Protein AF-A0A6V7HS33-F1 (afdb_monomer_lite)

Sequence (179 aa):
TLNKIRPVDECCKGYGETQDGDKCVPICSQDCKHGLCVAPDECKCETGYGGPACDVKCPFGKWGRDCTEECSCKNGAACDPDDGKCRCTKGWTGRNCDEMCTPDRYGQDCGEECRCRNGGSCHHISGECHCAPGYTGPLCDDLCPEGKHGDECKTECRCQNGGYCSPTTGECFCTPGWM

Radius of gyration: 34.04 Å; chains: 1; bounding box: 74×42×99 Å

Organism: NCBI:txid1563983

pLDDT: mean 92.84, std 8.91, range [56.12, 98.44]

Foldseek 3Di:
DDDDQDQPPDDDPQWDADPVNRDTDGHAPEAQPQFDRHHRQQTWHAKQAADSSRPHGADWQFITTNRPHGAQADDPWTADRRPNFTQEAWQFDDRRRPHGQDQQFTTGNSPHGQQAPPPWTADRHPSATFEAWQFADRRRPHGQDWQFTDTNSPHGADDPPPWTARRHPSHTDDDPPDD

Structure (mmCIF, N/CA/C/O backbone):
data_AF-A0A6V7HS33-F1
#
_entry.id   AF-A0A6V7HS33-F1
#
loop_
_atom_site.group_PDB
_atom_site.id
_atom_site.type_symbol
_atom_site.label_atom_id
_atom_site.label_alt_id
_atom_site.label_comp_id
_atom_site.label_asym_id
_atom_site.label_entity_id
_atom_site.label_seq_id
_atom_site.pdbx_PDB_ins_code
_atom_site.Cartn_x
_atom_site.Cartn_y
_atom_site.Cartn_z
_atom_site.occupancy
_atom_site.B_iso_or_equiv
_atom_site.auth_seq_id
_atom_site.auth_comp_id
_atom_site.auth_asym_id
_atom_site.auth_atom_id
_atom_site.pdbx_PDB_model_num
ATOM 1 N N . THR A 1 1 ? -31.219 -33.248 50.174 1.00 57.28 1 THR A N 1
ATOM 2 C CA . THR A 1 1 ? -30.069 -32.330 50.039 1.00 57.28 1 THR A CA 1
ATOM 3 C C . THR A 1 1 ? -30.592 -30.916 50.164 1.00 57.28 1 THR A C 1
ATOM 5 O O . THR A 1 1 ? -31.506 -30.578 49.427 1.00 57.28 1 THR A O 1
ATOM 8 N N . LEU A 1 2 ? -30.135 -30.133 51.145 1.00 56.12 2 LEU A N 1
ATOM 9 C CA . LEU A 1 2 ? -30.577 -28.742 51.306 1.00 56.12 2 LEU A CA 1
ATOM 10 C C . LEU A 1 2 ? -29.885 -27.879 50.244 1.00 56.12 2 LEU A C 1
ATOM 12 O O . LEU A 1 2 ? -28.669 -27.702 50.303 1.00 56.12 2 LEU A O 1
ATOM 16 N N . ASN A 1 3 ? -30.648 -27.365 49.277 1.00 58.81 3 ASN A N 1
ATOM 17 C CA . ASN A 1 3 ? -30.164 -26.331 48.365 1.00 58.81 3 ASN A CA 1
ATOM 18 C C . ASN A 1 3 ? -30.004 -25.032 49.159 1.00 58.81 3 ASN A C 1
ATOM 20 O O . ASN A 1 3 ? -30.987 -24.429 49.585 1.00 58.81 3 ASN A O 1
ATOM 24 N N . LYS A 1 4 ? -28.756 -24.629 49.400 1.00 57.62 4 LYS A N 1
ATOM 25 C CA . LYS A 1 4 ? -28.422 -23.386 50.095 1.00 57.62 4 LYS A CA 1
ATOM 26 C C . LYS A 1 4 ? -28.358 -22.270 49.055 1.00 57.62 4 LYS A C 1
ATOM 28 O O . LYS A 1 4 ? -27.318 -22.038 48.450 1.00 57.62 4 LYS A O 1
ATOM 33 N N . ILE A 1 5 ? -29.495 -21.635 48.804 1.00 61.22 5 ILE A N 1
ATOM 34 C CA . ILE A 1 5 ? -29.570 -20.445 47.955 1.00 61.22 5 ILE A CA 1
ATOM 35 C C . ILE A 1 5 ? -29.143 -19.269 48.837 1.00 61.22 5 ILE A C 1
ATOM 37 O O . ILE A 1 5 ? -29.601 -19.177 49.976 1.00 61.22 5 ILE A O 1
ATOM 41 N N . ARG A 1 6 ? -28.220 -18.426 48.365 1.00 63.69 6 ARG A N 1
ATOM 42 C CA . ARG A 1 6 ? -27.873 -17.163 49.027 1.00 63.69 6 ARG A CA 1
ATOM 43 C C . ARG A 1 6 ? -28.672 -16.072 48.310 1.00 63.69 6 ARG A C 1
ATOM 45 O O . ARG A 1 6 ? -2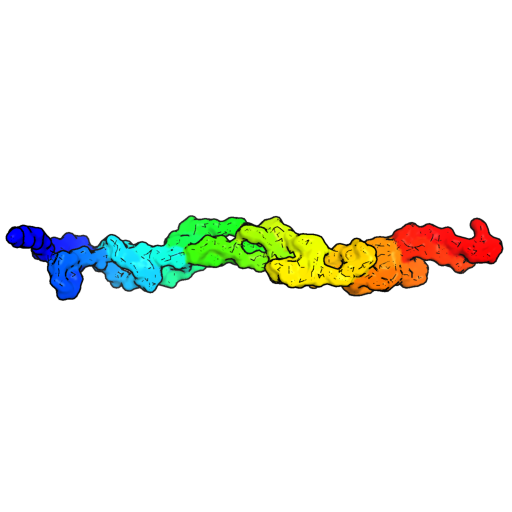8.265 -15.721 47.205 1.00 63.69 6 ARG A O 1
ATOM 52 N N . PRO A 1 7 ? -29.814 -15.622 48.857 1.00 63.12 7 PRO A N 1
ATOM 53 C CA . PRO A 1 7 ? -30.607 -14.579 48.227 1.00 63.12 7 PRO A CA 1
ATOM 54 C C . PRO A 1 7 ? -29.754 -13.318 48.092 1.00 63.12 7 PRO A C 1
ATOM 56 O O . PRO A 1 7 ? -28.935 -13.016 48.966 1.00 63.12 7 PRO A O 1
ATOM 59 N N . VAL A 1 8 ? -29.887 -12.627 46.967 1.00 65.81 8 VAL A N 1
ATOM 60 C CA . VAL A 1 8 ? -29.411 -11.253 46.846 1.00 65.81 8 VAL A CA 1
ATOM 61 C C . VAL A 1 8 ? -30.448 -10.410 47.581 1.00 65.81 8 VAL A C 1
ATOM 63 O O . VAL A 1 8 ? -31.558 -10.264 47.091 1.00 65.81 8 VAL A O 1
ATOM 66 N N . ASP A 1 9 ? -30.128 -9.954 48.793 1.00 71.12 9 ASP A N 1
ATOM 67 C CA . ASP A 1 9 ? -31.072 -9.164 49.599 1.00 71.12 9 ASP A CA 1
ATOM 68 C C . ASP A 1 9 ? -31.083 -7.680 49.181 1.00 71.12 9 ASP A C 1
ATOM 70 O O . ASP A 1 9 ? -32.102 -7.010 49.316 1.00 71.12 9 ASP A O 1
ATOM 74 N N . GLU A 1 10 ? -29.948 -7.165 48.686 1.00 82.19 10 GLU A N 1
ATOM 75 C CA . GLU A 1 10 ? -29.799 -5.795 48.180 1.00 82.19 10 GLU A CA 1
ATOM 76 C C . GLU A 1 10 ? -28.550 -5.681 47.285 1.00 82.19 10 GLU A C 1
ATOM 78 O O . GLU A 1 10 ? -27.471 -6.186 47.624 1.00 82.19 10 GLU A O 1
ATOM 83 N N . CYS A 1 11 ? -28.669 -4.995 46.145 1.00 87.38 11 CYS A N 1
ATOM 84 C CA . CYS A 1 11 ? -27.526 -4.679 45.290 1.00 87.38 11 CYS A CA 1
ATOM 85 C C . CYS A 1 11 ? -26.738 -3.467 45.798 1.00 87.38 11 CYS A C 1
ATOM 87 O O . CYS A 1 11 ? -27.291 -2.486 46.288 1.00 87.38 11 CYS A O 1
ATOM 89 N N . CYS A 1 12 ? -25.413 -3.503 45.636 1.00 90.56 12 CYS A N 1
ATOM 90 C CA . CYS A 1 12 ? -24.562 -2.359 45.954 1.00 90.56 12 CYS A CA 1
ATOM 91 C C . CYS A 1 12 ? -24.887 -1.147 45.064 1.00 90.56 12 CYS A C 1
ATOM 93 O O . CYS A 1 12 ? -25.377 -1.287 43.943 1.00 90.56 12 CYS A O 1
ATOM 95 N N . LYS A 1 13 ? -24.537 0.061 45.528 1.00 91.69 13 LYS A N 1
ATOM 96 C CA . LYS A 1 13 ? -24.718 1.301 44.757 1.00 91.69 13 LYS A CA 1
ATOM 97 C C . LYS A 1 13 ? -24.121 1.173 43.347 1.00 91.69 13 LYS A C 1
ATOM 99 O O . LYS A 1 13 ? -22.947 0.840 43.205 1.00 91.69 13 LYS A O 1
ATOM 104 N N . GLY A 1 14 ? -24.924 1.497 42.332 1.00 92.06 14 GLY A N 1
ATOM 105 C CA . GLY A 1 14 ? -24.535 1.409 40.920 1.00 92.06 14 GLY A CA 1
ATOM 106 C C . GLY A 1 14 ? -24.794 0.044 40.275 1.00 92.06 14 GLY A C 1
ATOM 107 O O . GLY A 1 14 ? -24.486 -0.129 39.102 1.00 92.06 14 GLY A O 1
ATOM 108 N N . TYR A 1 15 ? -25.375 -0.906 41.010 1.00 93.00 15 TYR A N 1
ATOM 109 C CA . TYR A 1 15 ? -25.809 -2.200 40.494 1.00 93.00 15 TYR A CA 1
ATOM 110 C C . TYR A 1 15 ? -27.324 -2.348 40.662 1.00 93.00 15 TYR A C 1
ATOM 112 O O . TYR A 1 15 ? -27.883 -1.932 41.675 1.00 93.00 15 TYR A O 1
ATOM 120 N N . GLY A 1 16 ? -27.981 -2.935 39.666 1.00 90.25 16 GLY A N 1
ATOM 121 C CA . GLY A 1 16 ? -29.415 -3.218 39.652 1.00 90.25 16 GLY A CA 1
ATOM 122 C C . GLY A 1 16 ? -29.679 -4.714 39.564 1.00 90.25 16 GLY A C 1
ATOM 123 O O . GLY A 1 16 ? -28.835 -5.474 39.091 1.00 90.25 16 GLY A O 1
ATOM 124 N N . GLU A 1 17 ? -30.845 -5.149 40.026 1.00 88.94 17 GLU A N 1
ATOM 125 C CA . GLU A 1 17 ? -31.253 -6.548 39.912 1.00 88.94 17 GLU A CA 1
ATOM 126 C C . GLU A 1 17 ? -31.618 -6.905 38.465 1.00 88.94 17 GLU A C 1
ATOM 128 O O . GLU A 1 17 ? -32.191 -6.108 37.719 1.00 88.94 17 GLU A O 1
ATOM 133 N N . THR A 1 18 ? -31.276 -8.126 38.061 1.00 85.00 18 THR A N 1
ATOM 134 C CA . THR A 1 18 ? -31.762 -8.727 36.811 1.00 85.00 18 THR A CA 1
ATOM 135 C C . THR A 1 18 ? -33.263 -9.018 36.887 1.00 85.00 18 THR A C 1
ATOM 137 O O . THR A 1 18 ? -33.840 -9.065 37.969 1.00 85.00 18 THR A O 1
ATOM 140 N N . GLN A 1 19 ? -33.914 -9.249 35.740 1.00 79.31 19 GLN A N 1
ATOM 141 C CA . GLN A 1 19 ? -35.357 -9.547 35.692 1.00 79.31 19 GLN A CA 1
ATOM 142 C C . GLN A 1 19 ? -35.747 -10.794 36.505 1.00 79.31 19 GLN A C 1
ATOM 144 O O . GLN A 1 19 ? -36.869 -10.871 36.998 1.00 79.31 19 GLN A O 1
ATOM 149 N N . ASP A 1 20 ? -34.812 -11.731 36.675 1.00 80.50 20 ASP A N 1
ATOM 150 C CA . ASP A 1 20 ? -34.994 -12.955 37.458 1.00 80.50 20 ASP A CA 1
ATOM 151 C C . ASP A 1 20 ? -34.737 -12.751 38.968 1.00 80.50 20 ASP A C 1
ATOM 153 O O . ASP A 1 20 ? -34.973 -13.662 39.762 1.00 80.50 20 ASP A O 1
ATOM 157 N N . GLY A 1 21 ? -34.258 -11.567 39.381 1.00 74.50 21 GLY A N 1
ATOM 158 C CA . GLY A 1 21 ? -34.013 -11.195 40.781 1.00 74.50 21 GLY A CA 1
ATOM 159 C C . GLY A 1 21 ? -32.875 -11.964 41.465 1.00 74.50 21 GLY A C 1
ATOM 160 O O . GLY A 1 21 ? -32.707 -11.875 42.678 1.00 74.50 21 GLY A O 1
ATOM 161 N N . ASP A 1 22 ? -32.091 -12.749 40.721 1.00 81.25 22 ASP A N 1
ATOM 162 C CA . ASP A 1 22 ? -31.071 -13.647 41.278 1.00 81.25 22 ASP A CA 1
ATOM 163 C C . ASP A 1 22 ? -29.651 -13.051 41.258 1.00 81.25 22 ASP A C 1
ATOM 165 O O . ASP A 1 22 ? -28.735 -13.580 41.898 1.00 81.25 22 ASP A O 1
ATOM 169 N N . LYS A 1 23 ? -29.453 -11.952 40.519 1.00 86.81 23 LYS A N 1
ATOM 170 C CA . LYS A 1 23 ? -28.144 -11.332 40.266 1.00 86.81 23 LYS A CA 1
ATOM 171 C C . LYS A 1 23 ? -28.208 -9.812 40.236 1.00 86.81 23 LYS A C 1
ATOM 173 O O . LYS A 1 23 ? -29.114 -9.244 39.631 1.00 86.81 23 LYS A O 1
ATOM 178 N N . CYS A 1 24 ? -27.161 -9.190 40.774 1.00 89.75 24 CYS A N 1
ATOM 179 C CA . CYS A 1 24 ? -26.852 -7.775 40.588 1.00 89.75 24 CYS A CA 1
ATOM 180 C C . CYS A 1 24 ? -25.972 -7.575 39.351 1.00 89.75 24 CYS A C 1
ATOM 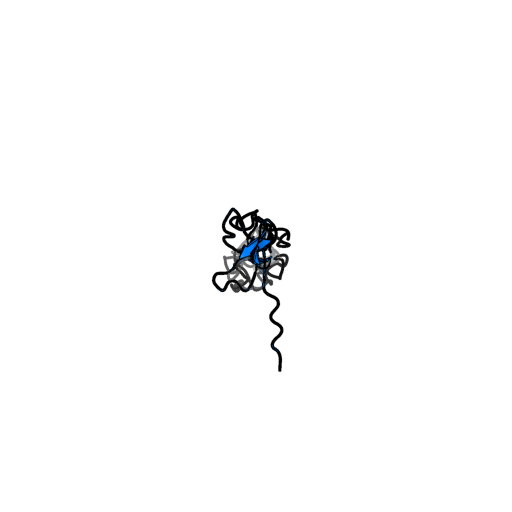182 O O . CYS A 1 24 ? -24.890 -8.160 39.264 1.00 89.75 24 CYS A O 1
ATOM 184 N N . VAL A 1 25 ? -26.404 -6.723 38.426 1.00 92.12 25 VAL A N 1
ATOM 185 C CA . VAL A 1 25 ? -25.655 -6.306 37.232 1.00 92.12 25 VAL A CA 1
ATOM 186 C C . VAL A 1 25 ? -25.317 -4.817 37.312 1.00 92.12 25 VAL A C 1
ATOM 188 O O . VAL A 1 25 ? -26.084 -4.054 37.900 1.00 92.12 25 VAL A O 1
ATOM 191 N N . PRO A 1 26 ? -24.165 -4.382 36.783 1.00 95.19 26 PRO A N 1
ATOM 192 C CA . PRO A 1 26 ? -23.790 -2.973 36.804 1.00 95.19 26 PRO A CA 1
ATOM 193 C C . PRO A 1 26 ? -24.771 -2.129 35.981 1.00 95.19 26 PRO A C 1
ATOM 195 O O . PRO A 1 26 ? -25.300 -2.578 34.964 1.00 95.19 26 PRO A O 1
ATOM 198 N N . ILE A 1 27 ? -25.003 -0.898 36.432 1.00 94.38 27 ILE A N 1
ATOM 199 C CA . ILE A 1 27 ? -25.828 0.098 35.750 1.00 94.38 27 ILE A CA 1
ATOM 200 C C . ILE A 1 27 ? -24.896 1.112 35.092 1.00 94.38 27 ILE A C 1
ATOM 202 O O . ILE A 1 27 ? -24.089 1.749 35.768 1.00 94.38 27 ILE A O 1
ATOM 206 N N . CYS A 1 28 ? -25.046 1.293 33.784 1.00 95.31 28 CYS A N 1
ATOM 207 C CA . CYS A 1 28 ? -24.377 2.348 33.036 1.00 95.31 28 CYS A CA 1
ATOM 208 C C . CYS A 1 28 ? -25.401 3.423 32.654 1.00 95.31 28 CYS A C 1
ATOM 210 O O . CYS A 1 28 ? -26.470 3.116 32.126 1.00 95.31 28 CYS A O 1
ATOM 212 N N . SER A 1 29 ? -25.081 4.690 32.931 1.00 92.94 29 SER A N 1
ATOM 213 C CA . SER A 1 29 ? -25.938 5.844 32.619 1.00 92.94 29 SER A CA 1
ATOM 214 C C . SER A 1 29 ? -26.123 6.037 31.115 1.00 92.94 29 SER A C 1
ATOM 216 O O . SER A 1 29 ? -27.150 6.552 30.672 1.00 92.94 29 SER A O 1
ATOM 218 N N . GLN A 1 30 ? -25.120 5.634 30.333 1.00 93.38 30 GLN A N 1
ATOM 219 C CA . GLN A 1 30 ? -25.198 5.530 28.884 1.00 93.38 30 GLN A CA 1
ATOM 220 C C . GLN A 1 30 ? -25.070 4.074 28.456 1.00 93.38 30 GLN A C 1
ATOM 222 O O . GLN A 1 30 ? -24.419 3.262 29.108 1.00 93.38 30 GLN A O 1
ATOM 227 N N . ASP A 1 31 ? -25.709 3.765 27.338 1.00 94.38 31 ASP A N 1
ATOM 228 C CA . ASP A 1 31 ? -25.681 2.443 26.737 1.00 94.38 31 ASP A CA 1
ATOM 229 C C . ASP A 1 31 ? -24.315 2.180 26.085 1.00 94.38 31 ASP A C 1
ATOM 231 O O . ASP A 1 31 ? -23.883 2.963 25.235 1.00 94.38 31 ASP A O 1
ATOM 235 N N . CYS A 1 32 ? -23.645 1.090 26.472 1.00 96.69 32 CYS A N 1
ATOM 236 C CA . CYS A 1 32 ? -22.366 0.676 25.893 1.00 96.69 32 CYS A CA 1
ATOM 237 C C . CYS A 1 32 ? -22.601 0.132 24.474 1.00 96.69 32 CYS A C 1
ATOM 239 O O . CYS A 1 32 ? -22.911 -1.045 24.307 1.00 96.69 32 CYS A O 1
ATOM 241 N N . LYS A 1 33 ? -22.477 0.980 23.446 1.00 96.88 33 LYS A N 1
ATOM 242 C CA . LYS A 1 33 ? -22.907 0.662 22.071 1.00 96.88 33 LYS A CA 1
ATOM 243 C C . LYS A 1 33 ? -22.190 -0.543 21.476 1.00 96.88 33 LYS A C 1
ATOM 245 O O . LYS A 1 33 ? -22.846 -1.472 21.015 1.00 96.88 33 LYS A O 1
ATOM 250 N N . HIS A 1 34 ? -20.862 -0.520 21.505 1.00 97.25 34 HIS A N 1
ATOM 251 C CA . HIS A 1 34 ? -20.003 -1.628 21.091 1.00 97.25 34 HIS A CA 1
ATOM 252 C C . HIS A 1 34 ? -19.232 -2.151 22.297 1.00 97.25 34 HIS A C 1
ATOM 254 O O . HIS A 1 34 ? -18.005 -2.077 22.355 1.00 97.25 34 HIS A O 1
ATOM 260 N N . GLY A 1 35 ? -19.951 -2.584 23.330 1.00 96.38 35 GLY A N 1
ATOM 261 C CA . GLY A 1 35 ? -19.325 -3.028 24.565 1.00 96.38 35 GLY A CA 1
ATOM 262 C C . GLY A 1 35 ? -20.305 -3.596 25.576 1.00 96.38 35 GLY A C 1
ATOM 263 O O . GLY A 1 35 ? -21.491 -3.774 25.316 1.00 96.38 35 GLY A O 1
ATOM 264 N N . LEU A 1 36 ? -19.780 -3.882 26.762 1.00 96.38 36 LEU A N 1
ATOM 265 C CA . LEU A 1 36 ? -20.553 -4.398 27.885 1.00 96.38 36 LEU A CA 1
ATOM 266 C C . LEU A 1 36 ? -20.348 -3.504 29.102 1.00 96.38 36 LEU A C 1
ATOM 268 O O . LEU A 1 36 ? -19.219 -3.118 29.401 1.00 96.38 36 LEU A O 1
ATOM 272 N N . CYS A 1 37 ? -21.424 -3.227 29.834 1.00 96.31 37 CYS A N 1
ATOM 273 C CA . CYS A 1 37 ? -21.331 -2.580 31.139 1.00 96.31 37 CYS A CA 1
ATOM 274 C C . CYS A 1 37 ? -20.694 -3.574 32.122 1.00 96.31 37 CYS A C 1
ATOM 276 O O . CYS A 1 37 ? -21.257 -4.643 32.372 1.00 96.31 37 CYS A O 1
ATOM 278 N N . VAL A 1 38 ? -19.497 -3.268 32.627 1.00 96.06 38 VAL A N 1
ATOM 279 C CA . VAL A 1 38 ? -18.724 -4.174 33.504 1.00 96.06 38 VAL A CA 1
ATOM 280 C C . VAL A 1 38 ? -18.623 -3.672 34.938 1.00 96.06 38 VAL A C 1
ATOM 282 O O . VAL A 1 38 ? -18.453 -4.480 35.850 1.00 96.06 38 VAL A O 1
ATOM 285 N N . ALA A 1 39 ? -18.785 -2.367 35.140 1.00 96.06 39 ALA A N 1
ATOM 286 C CA . ALA A 1 39 ? -18.924 -1.729 36.440 1.00 96.06 39 ALA A CA 1
ATOM 287 C C . ALA A 1 39 ? -19.847 -0.500 36.301 1.00 96.06 39 ALA 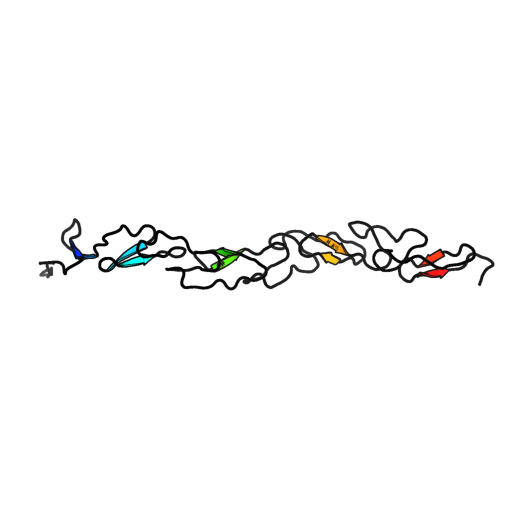A C 1
ATOM 289 O O . ALA A 1 39 ? -20.205 -0.138 35.177 1.00 96.06 39 ALA A O 1
ATOM 290 N N . PRO A 1 40 ? -20.286 0.123 37.410 1.00 95.56 40 PRO A N 1
ATOM 291 C CA . PRO A 1 40 ? -21.138 1.303 37.348 1.00 95.56 40 PRO A CA 1
ATOM 292 C C . PRO A 1 40 ? -20.498 2.403 36.497 1.00 95.56 40 PRO A C 1
ATOM 294 O O . PRO A 1 40 ? -19.385 2.832 36.795 1.00 95.56 40 PRO A O 1
ATOM 297 N N . ASP A 1 41 ? -21.204 2.827 35.447 1.00 94.75 41 ASP A N 1
ATOM 298 C CA . ASP A 1 41 ? -20.731 3.798 34.446 1.00 94.75 41 ASP A CA 1
ATOM 299 C C . ASP A 1 41 ? -19.399 3.437 33.748 1.00 94.75 41 ASP A C 1
ATOM 301 O O . ASP A 1 41 ? -18.735 4.307 33.183 1.00 94.75 41 ASP A O 1
ATOM 305 N N . GLU A 1 42 ? -19.013 2.157 33.744 1.00 96.00 42 GLU A N 1
ATOM 306 C CA . GLU A 1 42 ? -17.796 1.663 33.095 1.00 96.00 42 GLU A CA 1
ATOM 307 C C . GLU A 1 42 ? -18.145 0.639 32.009 1.00 96.00 42 GLU A C 1
ATOM 309 O O . GLU A 1 42 ? -18.565 -0.494 32.283 1.00 96.00 42 GLU A O 1
ATOM 314 N N . CYS A 1 43 ? -17.942 1.044 30.757 1.00 96.81 43 CYS A N 1
ATOM 315 C CA . CYS A 1 43 ? -18.068 0.173 29.600 1.00 96.81 43 CYS A CA 1
ATOM 316 C C . CYS A 1 43 ? -16.726 -0.487 29.274 1.00 96.81 43 CYS A C 1
ATOM 318 O O . CYS A 1 43 ? -15.693 0.169 29.186 1.00 96.81 43 CYS A O 1
ATOM 320 N N . LYS A 1 44 ? -16.759 -1.793 29.017 1.00 96.94 44 LYS A N 1
ATOM 321 C CA . LYS A 1 44 ? -15.663 -2.524 28.384 1.00 96.94 44 LYS A CA 1
ATOM 322 C C . LYS A 1 44 ? -15.950 -2.648 26.897 1.00 96.94 44 LYS A C 1
ATOM 324 O O . LYS A 1 44 ? -16.872 -3.377 26.521 1.00 96.94 44 LYS A O 1
ATOM 329 N N . CYS A 1 45 ? -15.152 -1.981 26.073 1.00 97.75 45 CYS A N 1
ATOM 330 C CA . CYS A 1 45 ? -15.382 -1.943 24.637 1.00 97.75 45 CYS A CA 1
ATOM 331 C C . CYS A 1 45 ? -14.955 -3.226 23.915 1.00 97.75 45 CYS A C 1
ATOM 333 O O . CYS A 1 45 ? -14.038 -3.954 24.318 1.00 97.75 45 CYS A O 1
ATOM 335 N N . GLU A 1 46 ? -15.657 -3.503 22.822 1.00 98.12 46 GLU A N 1
ATOM 336 C CA . GLU A 1 46 ? -15.242 -4.428 21.779 1.00 98.12 46 GLU A CA 1
ATOM 337 C C . GLU A 1 46 ? -13.995 -3.879 21.066 1.00 98.12 46 GLU A C 1
ATOM 339 O O . GLU A 1 46 ? -13.641 -2.704 21.184 1.00 98.12 46 GLU A O 1
ATOM 344 N N . THR A 1 47 ? -13.265 -4.747 20.366 1.00 97.94 47 THR A N 1
ATOM 345 C CA . THR A 1 47 ? -12.127 -4.305 19.546 1.00 97.94 47 THR A CA 1
ATOM 346 C C . THR A 1 47 ? -12.605 -3.348 18.458 1.00 97.94 47 THR A C 1
ATOM 348 O O . THR A 1 47 ? -13.734 -3.477 17.999 1.00 97.94 47 THR A O 1
ATOM 351 N N . GLY A 1 48 ? -11.769 -2.381 18.081 1.00 97.88 48 GLY A N 1
ATOM 352 C CA . GLY A 1 48 ? -12.094 -1.392 17.054 1.00 97.88 48 GLY A CA 1
ATOM 353 C C . GLY A 1 48 ? -12.903 -0.195 17.545 1.00 97.88 48 GLY A C 1
ATOM 354 O O . GLY A 1 48 ? -13.124 0.740 16.768 1.00 97.88 48 GLY A O 1
ATOM 355 N N . TYR A 1 49 ? -13.278 -0.179 18.826 1.00 98.25 49 TYR A N 1
ATOM 356 C CA . TYR A 1 49 ? -14.058 0.883 19.448 1.00 98.25 49 TYR A CA 1
ATOM 357 C C . TYR A 1 49 ? -13.450 1.352 20.770 1.00 98.25 49 TYR A C 1
ATOM 359 O O . TYR A 1 49 ? -12.744 0.614 21.459 1.00 98.25 49 TYR A O 1
ATOM 367 N N . GLY A 1 50 ? -13.761 2.593 21.129 1.00 96.31 50 GLY A N 1
ATOM 368 C CA . GLY A 1 50 ? -13.383 3.207 22.392 1.00 96.31 50 GLY A CA 1
ATOM 369 C C . GLY A 1 50 ? -14.317 4.343 22.796 1.00 96.31 50 GLY A C 1
ATOM 370 O O . GLY A 1 50 ? -15.379 4.559 22.207 1.00 96.31 50 GLY A O 1
ATOM 371 N N . GLY A 1 51 ? -13.884 5.083 23.813 1.00 95.12 51 GLY A N 1
ATOM 372 C CA . GLY A 1 51 ? -14.674 6.130 24.454 1.00 95.12 51 GLY A CA 1
ATOM 373 C C . GLY A 1 51 ? -15.574 5.585 25.573 1.00 95.12 51 GLY A C 1
ATOM 374 O O . GLY A 1 51 ? -15.804 4.380 25.647 1.00 95.12 51 GLY A O 1
ATOM 375 N N . PRO A 1 52 ? -16.109 6.456 26.450 1.00 94.88 52 PRO A N 1
ATOM 376 C CA . PRO A 1 52 ? -16.843 6.024 27.644 1.00 94.88 52 PRO A CA 1
ATOM 377 C C . PRO A 1 52 ? -18.085 5.166 27.363 1.00 94.88 52 PRO A C 1
ATOM 379 O O . PRO A 1 52 ? -18.466 4.369 28.210 1.00 94.88 52 PRO A O 1
ATOM 382 N N . ALA A 1 53 ? -18.708 5.327 26.189 1.00 96.12 53 ALA A N 1
ATOM 383 C CA . ALA A 1 53 ? -19.888 4.574 25.758 1.00 96.12 53 ALA A CA 1
ATOM 384 C C . ALA A 1 53 ? -19.589 3.563 24.631 1.00 96.12 53 ALA A C 1
ATOM 386 O O . ALA A 1 53 ? -20.518 2.985 24.064 1.00 96.12 53 ALA A O 1
ATOM 387 N N . CYS A 1 54 ? -18.313 3.339 24.290 1.00 97.50 54 CYS A N 1
ATOM 388 C CA . CYS A 1 54 ? -17.894 2.478 23.178 1.00 97.50 54 CYS A CA 1
ATOM 389 C C . CYS A 1 54 ? -18.566 2.827 21.839 1.00 97.50 54 CYS A C 1
ATOM 391 O O . CYS A 1 54 ? -18.952 1.946 21.074 1.00 97.50 54 CYS A O 1
ATOM 393 N N . ASP A 1 55 ? -18.765 4.114 21.570 1.00 96.88 55 ASP A N 1
ATOM 394 C CA . ASP A 1 55 ? -19.445 4.642 20.385 1.00 96.88 55 ASP A CA 1
ATOM 395 C C . ASP A 1 55 ? -18.480 5.300 19.384 1.00 96.88 55 ASP A C 1
ATOM 397 O O . ASP A 1 55 ? -18.886 5.714 18.296 1.00 96.88 55 ASP A O 1
ATOM 401 N N . VAL A 1 56 ? -17.186 5.351 19.712 1.00 96.69 56 VAL A N 1
ATOM 402 C CA . VAL A 1 56 ? -16.144 5.921 18.858 1.00 96.69 56 VAL A CA 1
ATOM 403 C C . VAL A 1 56 ? -15.348 4.800 18.207 1.00 96.69 56 VAL A C 1
ATOM 405 O O . VAL A 1 56 ? -14.642 4.059 18.884 1.00 96.69 56 VAL A O 1
ATOM 408 N N . LYS A 1 57 ? -15.416 4.693 16.877 1.00 97.31 57 LYS A N 1
ATOM 409 C CA . LYS A 1 57 ? -14.524 3.809 16.114 1.00 97.31 57 LYS A CA 1
ATOM 410 C C . LYS A 1 57 ? -13.081 4.305 16.218 1.00 97.31 57 LYS A C 1
ATOM 412 O O . LYS A 1 57 ? -12.852 5.517 16.201 1.00 97.31 57 LYS A O 1
ATOM 417 N N . CYS A 1 58 ? -12.115 3.390 16.278 1.00 97.75 58 CYS A N 1
ATOM 418 C CA . CYS A 1 58 ? -10.722 3.785 16.435 1.00 97.75 58 CYS A CA 1
ATOM 419 C C . CYS A 1 58 ? -10.238 4.748 15.343 1.00 97.75 58 CYS A C 1
ATOM 421 O O . CYS A 1 58 ? -10.551 4.562 14.160 1.00 97.75 58 CYS A O 1
ATOM 423 N N . PRO A 1 59 ? -9.494 5.802 15.735 1.00 95.62 59 PRO A N 1
ATOM 424 C CA . PRO A 1 59 ? -8.963 6.772 14.794 1.00 95.62 59 PRO A CA 1
ATOM 425 C C . PRO A 1 59 ? -7.868 6.150 13.922 1.00 95.62 59 PRO A C 1
ATOM 427 O O . PRO A 1 59 ? -7.289 5.114 14.251 1.00 95.62 59 PRO A O 1
ATOM 430 N N . PHE A 1 60 ? -7.551 6.819 12.810 1.00 93.69 60 PHE A N 1
ATOM 431 C CA . PHE A 1 60 ? -6.487 6.380 11.909 1.00 93.69 60 PHE A CA 1
ATOM 432 C C . PHE A 1 60 ? -5.162 6.193 12.663 1.00 93.69 60 PHE A C 1
ATOM 434 O O . PHE A 1 60 ? -4.718 7.093 13.376 1.00 93.69 60 PHE A O 1
ATOM 441 N N . GLY A 1 61 ? -4.533 5.031 12.475 1.00 95.06 61 GLY A N 1
ATOM 442 C CA . GLY A 1 61 ? -3.272 4.677 13.125 1.00 95.06 61 GLY A CA 1
ATOM 443 C C . GLY A 1 61 ? -3.418 3.971 14.473 1.00 95.06 61 GLY A C 1
ATOM 444 O O . GLY A 1 61 ? -2.396 3.600 15.041 1.00 95.06 61 GLY A O 1
ATOM 445 N N . LYS A 1 62 ? -4.646 3.732 14.957 1.00 96.81 62 LYS A N 1
ATOM 446 C CA . LYS A 1 62 ? -4.900 2.990 16.198 1.00 96.81 62 LYS A CA 1
ATOM 447 C C . LYS A 1 62 ? -5.839 1.807 16.007 1.00 96.81 62 LYS A C 1
ATOM 449 O O . LYS A 1 62 ? -6.679 1.816 15.109 1.00 96.81 62 LYS A O 1
ATOM 454 N N . TRP A 1 63 ? -5.722 0.819 16.888 1.00 98.19 63 TRP A N 1
ATOM 455 C CA . TRP A 1 63 ? -6.551 -0.385 16.872 1.00 98.19 63 TRP A CA 1
ATOM 456 C C . TRP A 1 63 ? -6.735 -0.977 18.279 1.00 98.19 63 TRP A C 1
ATOM 458 O O . TRP A 1 63 ? -6.224 -0.451 19.271 1.00 98.19 63 TRP A O 1
ATOM 468 N N . GLY A 1 64 ? -7.491 -2.069 18.364 1.00 97.56 64 GLY A N 1
ATOM 469 C CA . GLY A 1 64 ? -7.725 -2.808 19.600 1.00 97.56 64 GLY A CA 1
ATOM 470 C C . GLY A 1 64 ? -8.883 -2.245 20.421 1.00 97.56 64 GLY A C 1
ATOM 471 O O . GLY A 1 64 ? -9.715 -1.486 19.927 1.00 97.56 64 GLY A O 1
ATOM 472 N N . ARG A 1 65 ? -8.977 -2.671 21.682 1.00 96.50 65 ARG A N 1
ATOM 473 C CA . ARG A 1 65 ? -9.991 -2.158 22.615 1.00 96.50 65 ARG A CA 1
ATOM 474 C C . ARG A 1 65 ? -9.566 -0.797 23.125 1.00 96.50 65 ARG A C 1
ATOM 476 O O . ARG A 1 65 ? -8.384 -0.591 23.387 1.00 96.50 65 ARG A O 1
ATOM 483 N N . ASP A 1 66 ? -10.519 0.118 23.234 1.00 96.06 66 ASP A N 1
ATOM 484 C CA . ASP A 1 66 ? -10.285 1.484 23.705 1.00 96.06 66 ASP A CA 1
ATOM 485 C C . ASP A 1 66 ? -9.242 2.252 22.872 1.00 96.06 66 ASP A C 1
ATOM 487 O O . ASP A 1 66 ? -8.767 3.317 23.268 1.00 96.06 66 ASP A O 1
ATOM 491 N N . CYS A 1 67 ? -8.906 1.727 21.686 1.00 96.75 67 CYS A N 1
ATOM 492 C CA . CYS A 1 67 ? -7.949 2.288 20.741 1.00 96.75 67 CYS A CA 1
ATOM 493 C C . CYS A 1 67 ? -6.584 2.596 21.371 1.00 96.75 67 CYS A C 1
ATOM 495 O O . CYS A 1 67 ? -5.983 3.639 21.096 1.00 96.75 67 CYS A O 1
ATOM 497 N N . THR A 1 68 ? -6.111 1.717 22.255 1.00 96.38 68 THR A N 1
ATOM 498 C CA . THR A 1 68 ? -4.832 1.894 22.954 1.00 96.38 68 THR A CA 1
ATOM 499 C C . THR A 1 68 ? -3.633 1.436 22.138 1.00 96.38 68 THR A C 1
ATOM 501 O O . THR A 1 68 ? -2.522 1.895 22.401 1.00 96.38 68 THR A O 1
ATOM 504 N N . GLU A 1 69 ? -3.839 0.560 21.154 1.00 97.62 69 GLU A N 1
ATOM 505 C CA . GLU A 1 69 ? -2.758 0.008 20.343 1.00 97.62 69 GLU A CA 1
ATOM 506 C C . GLU A 1 69 ? -2.441 0.908 19.147 1.00 97.62 69 GLU A C 1
ATOM 508 O O . GLU A 1 69 ? -3.335 1.473 18.514 1.00 97.62 69 GLU A O 1
ATOM 513 N N . GLU A 1 70 ? -1.156 1.006 18.808 1.00 97.19 70 GLU A N 1
ATOM 514 C CA . GLU A 1 70 ? -0.662 1.763 17.656 1.00 97.19 70 GLU A CA 1
ATOM 51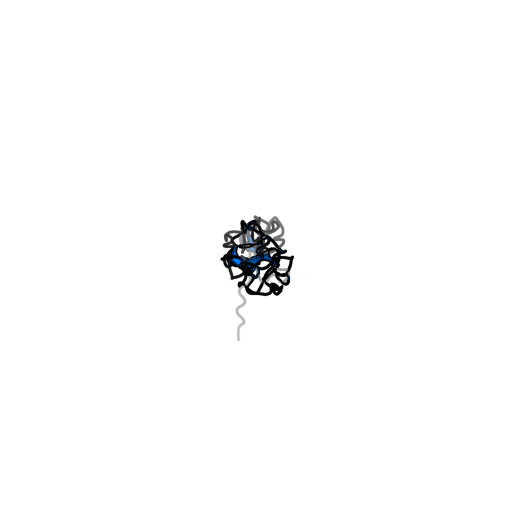5 C C . GLU A 1 70 ? -0.419 0.831 16.463 1.00 97.19 70 GLU A C 1
ATOM 517 O O . GLU A 1 70 ? 0.074 -0.296 16.593 1.00 97.19 70 GLU A O 1
ATOM 522 N N . CYS A 1 71 ? -0.734 1.312 15.267 1.00 96.81 71 CYS A N 1
ATOM 523 C CA . CYS A 1 71 ? -0.535 0.556 14.042 1.00 96.81 71 CYS A CA 1
ATOM 524 C C . CYS A 1 71 ? 0.922 0.601 13.582 1.00 96.81 71 CYS A C 1
ATOM 526 O O . CYS A 1 71 ? 1.549 1.655 13.505 1.00 96.81 71 CYS A O 1
ATOM 528 N N . SER A 1 72 ? 1.461 -0.564 13.216 1.00 97.38 72 SER A N 1
ATOM 529 C CA . SER A 1 72 ? 2.866 -0.714 12.799 1.00 97.38 72 SER A CA 1
ATOM 530 C C . SER A 1 72 ? 3.088 -0.585 11.285 1.00 97.38 72 SER A C 1
ATOM 532 O O . SER A 1 72 ? 4.219 -0.722 10.812 1.00 97.38 72 SER A O 1
ATOM 534 N N . CYS A 1 73 ? 2.025 -0.311 10.528 1.00 97.88 73 CYS A N 1
ATOM 535 C CA . CYS A 1 73 ? 2.030 -0.269 9.070 1.00 97.88 73 CYS A CA 1
ATOM 536 C C . CYS A 1 73 ? 2.939 0.839 8.513 1.00 97.88 73 CYS A C 1
ATOM 538 O O . CYS A 1 73 ? 3.014 1.945 9.052 1.00 97.88 73 CYS A O 1
ATOM 540 N N . LYS A 1 74 ? 3.635 0.542 7.415 1.00 97.50 74 LYS A N 1
ATOM 541 C CA . LYS A 1 74 ? 4.553 1.444 6.709 1.00 97.50 74 LYS A CA 1
ATOM 542 C C . LYS A 1 74 ? 3.977 1.867 5.359 1.00 97.50 74 LYS A C 1
ATOM 544 O O . LYS A 1 74 ? 2.906 1.428 4.954 1.00 97.50 74 LYS A O 1
ATOM 549 N N . ASN A 1 75 ? 4.675 2.782 4.685 1.00 96.75 75 ASN A N 1
ATOM 550 C CA . ASN A 1 75 ? 4.372 3.202 3.311 1.00 96.75 75 ASN A CA 1
ATOM 551 C C . ASN A 1 75 ? 2.925 3.691 3.088 1.00 96.75 75 ASN A C 1
ATOM 553 O O . ASN A 1 75 ? 2.314 3.450 2.046 1.00 96.75 75 ASN A O 1
ATOM 557 N N . GLY A 1 76 ? 2.374 4.392 4.087 1.00 94.19 76 GLY A N 1
ATOM 558 C CA . GLY A 1 76 ? 1.025 4.964 4.033 1.00 94.19 76 GLY A CA 1
ATOM 559 C C . GLY A 1 76 ? -0.107 3.937 4.128 1.00 94.19 76 GLY A C 1
ATOM 560 O O . GLY A 1 76 ? -1.252 4.282 3.846 1.00 94.19 76 GLY A O 1
ATOM 561 N N . ALA A 1 77 ? 0.195 2.691 4.500 1.00 96.19 77 ALA A N 1
ATOM 562 C CA . ALA A 1 77 ? -0.808 1.655 4.696 1.00 96.19 77 ALA A CA 1
ATOM 563 C C . ALA A 1 77 ? -1.700 1.948 5.912 1.00 96.19 77 ALA A C 1
ATOM 565 O O . ALA A 1 77 ? -1.241 2.425 6.952 1.00 96.19 77 ALA A O 1
ATOM 566 N N . ALA A 1 78 ? -2.987 1.634 5.768 1.00 94.50 78 ALA A N 1
ATOM 567 C CA . ALA A 1 78 ? -3.949 1.670 6.862 1.00 94.50 78 ALA A CA 1
ATOM 568 C C . ALA A 1 78 ? -3.930 0.337 7.619 1.00 94.50 78 ALA A C 1
ATOM 570 O O . ALA A 1 78 ? -3.593 -0.696 7.044 1.00 94.50 78 ALA A O 1
ATOM 571 N N . CYS A 1 79 ? -4.332 0.351 8.883 1.00 96.94 79 CYS A N 1
ATOM 572 C CA . CYS A 1 79 ? -4.569 -0.853 9.673 1.00 96.94 79 CYS A CA 1
ATOM 573 C C . CYS A 1 79 ? -6.062 -1.065 9.900 1.00 96.94 79 CYS A C 1
ATOM 575 O O . CYS A 1 79 ? -6.842 -0.109 9.944 1.00 96.94 79 CYS A O 1
ATOM 577 N N . ASP A 1 80 ? -6.438 -2.323 10.063 1.00 97.44 80 ASP A N 1
ATOM 578 C CA . ASP A 1 80 ? -7.743 -2.698 10.566 1.00 97.44 80 ASP A CA 1
ATOM 579 C C . ASP A 1 80 ? -7.869 -2.301 12.054 1.00 97.44 80 ASP A C 1
ATOM 581 O O . ASP A 1 80 ? -6.958 -2.577 12.839 1.00 97.44 80 ASP A O 1
ATOM 585 N N . PRO A 1 81 ? -8.951 -1.621 12.463 1.00 97.19 81 PRO A N 1
ATOM 586 C CA . PRO A 1 81 ? -9.116 -1.160 13.838 1.00 97.19 81 PRO A CA 1
ATOM 587 C C . PRO A 1 81 ? -9.390 -2.305 14.826 1.00 97.19 81 PRO A C 1
ATOM 589 O O . PRO A 1 81 ? -9.159 -2.129 16.023 1.00 97.19 81 PRO A O 1
ATOM 592 N N . ASP A 1 82 ? -9.854 -3.467 14.364 1.00 96.62 82 ASP A N 1
ATOM 593 C CA . ASP A 1 82 ? -10.198 -4.599 15.221 1.00 96.62 82 ASP A CA 1
ATOM 594 C C . ASP A 1 82 ? -8.954 -5.411 15.600 1.00 96.62 82 ASP A C 1
ATOM 596 O O . ASP A 1 82 ? -8.757 -5.739 16.774 1.00 96.62 82 ASP A O 1
ATOM 600 N N . ASP A 1 83 ? -8.094 -5.716 14.622 1.00 96.69 83 ASP A N 1
ATOM 601 C CA . ASP A 1 83 ? -6.950 -6.622 14.806 1.00 96.69 83 ASP A CA 1
ATOM 602 C C . ASP A 1 83 ? -5.577 -6.051 14.409 1.00 96.69 83 ASP A C 1
ATOM 604 O O . ASP A 1 83 ? -4.561 -6.745 14.525 1.00 96.69 83 ASP A O 1
ATOM 608 N N . GLY A 1 84 ? -5.528 -4.796 13.956 1.00 96.94 84 GLY A N 1
ATOM 609 C CA . GLY A 1 84 ? -4.291 -4.091 13.632 1.00 96.94 84 GLY A CA 1
ATOM 610 C C . GLY A 1 84 ? -3.620 -4.545 12.338 1.00 96.94 84 GLY A C 1
ATOM 611 O O . GLY A 1 84 ? -2.532 -4.053 12.022 1.00 96.94 84 GLY A O 1
ATOM 612 N N . LYS A 1 85 ? -4.218 -5.469 11.570 1.00 97.44 85 LYS A N 1
ATOM 613 C CA . LYS A 1 85 ? -3.621 -5.952 10.320 1.00 97.44 85 LYS A CA 1
ATOM 614 C C . LYS A 1 85 ? -3.530 -4.843 9.290 1.00 97.44 85 LYS A C 1
ATOM 616 O O . LYS A 1 85 ? -4.481 -4.101 9.056 1.00 97.44 85 LYS A O 1
ATOM 621 N N . CYS A 1 86 ? -2.385 -4.769 8.627 1.00 97.44 86 CYS A N 1
ATOM 622 C CA . CYS A 1 86 ? -2.152 -3.763 7.611 1.00 97.44 86 CYS A CA 1
ATOM 623 C C . CYS A 1 86 ? -2.840 -4.119 6.293 1.00 97.44 86 CYS A C 1
ATOM 625 O O . CYS A 1 86 ? -2.758 -5.244 5.803 1.00 97.44 86 CYS A O 1
ATOM 627 N N . ARG A 1 87 ? -3.462 -3.113 5.685 1.00 96.19 87 ARG A N 1
ATOM 628 C CA . ARG A 1 87 ? -3.897 -3.119 4.295 1.00 96.19 87 ARG A CA 1
ATOM 629 C C . ARG A 1 87 ? -2.884 -2.331 3.475 1.00 96.19 87 ARG A C 1
ATOM 631 O O . ARG A 1 87 ? -2.882 -1.097 3.501 1.00 96.19 87 ARG A O 1
ATOM 638 N N . CYS A 1 88 ? -2.017 -3.053 2.773 1.00 97.25 88 CYS A N 1
ATOM 639 C CA . CYS A 1 88 ? -0.900 -2.455 2.057 1.00 97.25 88 CYS A CA 1
ATOM 640 C C . CYS A 1 88 ? -1.347 -1.573 0.894 1.00 97.25 88 CYS A C 1
ATOM 642 O O . CYS A 1 88 ? -2.378 -1.802 0.257 1.00 97.25 88 CYS A O 1
ATOM 644 N N . THR A 1 89 ? -0.559 -0.534 0.636 1.00 97.69 89 THR A N 1
ATOM 645 C CA . THR A 1 89 ? -0.678 0.288 -0.565 1.00 97.69 89 THR A CA 1
ATOM 646 C C . THR A 1 89 ? -0.061 -0.445 -1.759 1.00 97.69 89 THR A C 1
ATOM 648 O O . THR A 1 89 ? 0.679 -1.417 -1.603 1.00 97.69 89 THR A O 1
ATOM 651 N N . LYS A 1 90 ? -0.374 0.008 -2.979 1.00 98.31 90 LYS A N 1
ATOM 652 C CA . LYS A 1 90 ? 0.164 -0.595 -4.206 1.00 98.31 90 LYS A CA 1
ATOM 653 C C . LYS A 1 90 ? 1.694 -0.622 -4.186 1.00 98.31 90 LYS A C 1
ATOM 655 O O . LYS A 1 90 ? 2.326 0.379 -3.856 1.00 98.31 90 LYS A O 1
ATOM 660 N N . GLY A 1 91 ? 2.262 -1.746 -4.603 1.00 98.19 91 GLY A N 1
ATOM 661 C CA . GLY A 1 91 ? 3.699 -1.974 -4.672 1.00 98.19 91 GLY A CA 1
ATOM 662 C C . GLY A 1 91 ? 4.354 -2.411 -3.365 1.00 98.19 91 GLY A C 1
ATOM 663 O O . GLY A 1 91 ? 5.572 -2.591 -3.362 1.00 98.19 91 GLY A O 1
ATOM 664 N N . TRP A 1 92 ? 3.582 -2.592 -2.291 1.00 98.38 92 TRP A N 1
ATOM 665 C CA . TRP A 1 92 ? 4.082 -3.014 -0.986 1.00 98.38 92 TRP A CA 1
ATOM 666 C C . TRP A 1 92 ? 3.363 -4.265 -0.485 1.00 98.38 92 TRP A C 1
ATOM 668 O O . TRP A 1 92 ? 2.176 -4.467 -0.742 1.00 98.38 92 TRP A O 1
ATOM 678 N N . THR A 1 93 ? 4.089 -5.091 0.257 1.00 97.12 93 THR A N 1
ATOM 679 C CA . THR A 1 93 ? 3.631 -6.350 0.842 1.00 97.12 93 THR A CA 1
ATOM 680 C C . THR A 1 93 ? 4.312 -6.593 2.194 1.00 97.12 93 THR A C 1
ATOM 682 O O . THR A 1 93 ? 5.008 -5.725 2.728 1.00 97.12 93 THR A O 1
ATOM 685 N N . GLY A 1 94 ? 4.072 -7.763 2.778 1.00 96.25 94 GLY A N 1
ATOM 686 C CA . GLY A 1 94 ? 4.543 -8.129 4.108 1.00 96.25 94 GLY A CA 1
ATOM 687 C C . GLY A 1 94 ? 3.574 -7.698 5.208 1.00 96.25 94 GLY A C 1
ATOM 688 O O . GLY A 1 94 ? 2.627 -6.940 4.992 1.00 96.25 94 GLY A O 1
ATOM 689 N N . ARG A 1 95 ? 3.805 -8.192 6.430 1.00 96.44 95 ARG A N 1
ATOM 690 C CA . ARG A 1 95 ? 2.909 -7.953 7.579 1.00 96.44 95 ARG A CA 1
ATOM 691 C C . ARG A 1 95 ? 2.726 -6.462 7.879 1.00 96.44 95 ARG A C 1
ATOM 693 O O . ARG A 1 95 ? 1.629 -6.059 8.253 1.00 96.44 95 ARG A O 1
ATOM 700 N N . ASN A 1 96 ? 3.791 -5.676 7.725 1.00 97.19 96 ASN A N 1
ATOM 701 C CA . ASN A 1 96 ? 3.805 -4.247 8.026 1.00 97.19 96 ASN A CA 1
ATOM 702 C C . ASN A 1 96 ? 3.825 -3.375 6.763 1.00 97.19 96 ASN A C 1
ATOM 704 O O . ASN A 1 96 ? 3.969 -2.160 6.882 1.00 97.19 96 ASN A O 1
ATOM 708 N N . CYS A 1 97 ? 3.666 -3.956 5.570 1.00 97.88 97 CYS A N 1
ATOM 709 C CA . CYS A 1 97 ? 3.734 -3.236 4.294 1.00 97.88 97 CYS A CA 1
ATOM 710 C C . CYS A 1 97 ? 5.070 -2.516 4.059 1.00 97.88 97 CYS A C 1
ATOM 712 O O . CYS A 1 97 ? 5.100 -1.424 3.492 1.00 97.88 97 CYS A O 1
ATOM 714 N N . ASP A 1 98 ? 6.166 -3.091 4.546 1.00 97.69 98 ASP A N 1
ATOM 715 C CA . ASP A 1 98 ? 7.535 -2.583 4.462 1.00 97.69 98 ASP A CA 1
ATOM 716 C C . ASP A 1 98 ? 8.384 -3.279 3.390 1.00 97.69 98 ASP A C 1
ATOM 718 O O . ASP A 1 98 ? 9.491 -2.831 3.093 1.00 97.69 98 ASP A O 1
ATOM 722 N N . GLU A 1 99 ? 7.849 -4.319 2.756 1.00 97.75 99 GLU A N 1
ATOM 723 C CA . GLU A 1 99 ? 8.511 -5.054 1.685 1.00 97.75 99 GLU A CA 1
ATOM 724 C C . GLU A 1 99 ? 7.993 -4.571 0.329 1.00 97.75 99 GLU A C 1
ATOM 726 O O . GLU A 1 99 ? 6.785 -4.460 0.123 1.00 97.75 99 GLU A O 1
ATOM 731 N N . MET A 1 100 ? 8.886 -4.271 -0.615 1.00 97.50 100 MET A N 1
ATOM 732 C CA . MET A 1 100 ? 8.477 -4.006 -1.998 1.00 97.50 100 MET A CA 1
ATOM 733 C C . MET A 1 100 ? 7.972 -5.298 -2.650 1.00 97.50 100 MET A C 1
ATOM 735 O O . MET A 1 100 ? 8.406 -6.391 -2.278 1.00 97.50 100 MET A O 1
ATOM 739 N N . CYS A 1 101 ? 7.104 -5.184 -3.658 1.00 97.56 101 CYS A N 1
ATOM 740 C CA . CYS A 1 101 ? 6.793 -6.334 -4.505 1.00 97.56 101 CYS A CA 1
ATOM 741 C C . CYS A 1 101 ? 8.066 -6.953 -5.093 1.00 97.56 101 CYS A C 1
ATOM 743 O O . CYS A 1 101 ? 9.055 -6.261 -5.352 1.00 97.56 101 CYS A O 1
ATOM 745 N N . THR A 1 102 ? 8.028 -8.266 -5.313 1.00 95.19 102 THR A N 1
ATOM 746 C CA . THR A 1 102 ? 9.116 -8.972 -5.987 1.00 95.19 102 THR A CA 1
ATOM 747 C C . THR A 1 102 ? 9.324 -8.412 -7.401 1.00 95.19 102 THR A C 1
ATOM 749 O O . THR A 1 102 ? 8.382 -7.874 -7.983 1.00 95.19 102 THR A O 1
ATOM 752 N N . PRO A 1 103 ? 10.531 -8.527 -7.990 1.00 92.81 103 PRO A N 1
ATOM 753 C CA . PRO A 1 103 ? 10.837 -7.912 -9.289 1.00 92.81 103 PRO A CA 1
ATOM 754 C C . PRO A 1 103 ? 9.945 -8.345 -10.467 1.00 92.81 103 PRO A C 1
ATOM 756 O O . PRO A 1 103 ? 9.978 -7.720 -11.520 1.00 92.81 103 PRO A O 1
ATOM 759 N N . ASP A 1 104 ? 9.184 -9.427 -10.312 1.00 94.81 104 ASP A N 1
ATOM 760 C CA . ASP A 1 104 ? 8.252 -9.998 -11.285 1.00 94.81 104 ASP A CA 1
ATOM 761 C C . ASP A 1 104 ? 6.779 -9.628 -11.017 1.00 94.81 104 ASP A C 1
ATOM 763 O O . ASP A 1 104 ? 5.881 -10.127 -11.707 1.00 94.81 104 ASP A O 1
ATOM 767 N N . ARG A 1 105 ? 6.510 -8.783 -10.012 1.00 97.12 105 ARG A N 1
ATOM 768 C CA . ARG A 1 105 ? 5.161 -8.427 -9.563 1.00 97.12 105 ARG A CA 1
ATOM 769 C C . ARG A 1 105 ? 4.999 -6.937 -9.270 1.00 97.12 105 ARG A C 1
ATOM 771 O O . ARG A 1 105 ? 5.942 -6.249 -8.887 1.00 97.12 105 ARG A O 1
ATOM 778 N N . TYR A 1 106 ? 3.772 -6.438 -9.393 1.00 98.44 106 TYR A N 1
ATOM 779 C CA . TYR A 1 106 ? 3.439 -5.052 -9.069 1.00 98.44 106 TYR A CA 1
ATOM 780 C C . TYR A 1 106 ? 1.977 -4.873 -8.631 1.00 98.44 106 TYR A C 1
ATOM 782 O O . TYR A 1 106 ? 1.177 -5.810 -8.628 1.00 98.44 106 TYR A O 1
ATOM 790 N N . GLY A 1 107 ? 1.613 -3.642 -8.265 1.00 98.00 107 GLY A N 1
ATOM 791 C CA . GLY A 1 107 ? 0.219 -3.252 -8.043 1.00 98.00 107 GLY A CA 1
ATOM 792 C C . GLY A 1 107 ? -0.299 -3.553 -6.635 1.00 98.00 107 GLY A C 1
ATOM 793 O O . GLY A 1 107 ? 0.466 -3.628 -5.676 1.00 98.00 107 GLY A O 1
ATOM 794 N N . GLN A 1 108 ? -1.623 -3.636 -6.481 1.00 97.25 108 GLN A N 1
ATOM 795 C CA . GLN A 1 108 ? -2.243 -3.924 -5.182 1.00 97.25 108 GLN A CA 1
ATOM 796 C C . GLN A 1 108 ? -1.933 -5.367 -4.780 1.00 97.25 108 GLN A C 1
ATOM 798 O O . GLN A 1 108 ? -2.089 -6.272 -5.597 1.00 97.25 108 GLN A O 1
ATOM 803 N N . ASP A 1 109 ? -1.482 -5.563 -3.541 1.00 94.06 109 ASP A N 1
ATOM 804 C CA . ASP A 1 109 ? -1.128 -6.875 -2.981 1.00 94.06 109 ASP A CA 1
ATOM 805 C C . ASP A 1 109 ? -0.106 -7.662 -3.831 1.00 94.06 109 ASP A C 1
ATOM 807 O O . ASP A 1 109 ? -0.013 -8.884 -3.729 1.00 94.06 109 ASP A O 1
ATOM 811 N N . CYS A 1 110 ? 0.656 -6.970 -4.689 1.00 96.94 110 CYS A N 1
ATOM 812 C CA . CYS A 1 110 ? 1.569 -7.568 -5.668 1.00 96.94 110 CYS A CA 1
ATOM 813 C C . CYS A 1 110 ? 0.903 -8.622 -6.576 1.00 96.94 110 CYS A C 1
ATOM 815 O O . CYS A 1 110 ? 1.545 -9.589 -6.988 1.00 96.94 110 CYS A O 1
ATOM 817 N N . GLY A 1 111 ? -0.394 -8.460 -6.859 1.00 96.88 111 GLY A N 1
ATOM 818 C CA . GLY A 1 111 ? -1.182 -9.433 -7.616 1.00 96.88 111 GLY A CA 1
ATOM 819 C C . GLY A 1 111 ? -0.950 -9.413 -9.129 1.00 96.88 111 GLY A C 1
ATOM 820 O O . GLY A 1 111 ? -1.318 -10.371 -9.805 1.00 96.88 111 GLY A O 1
ATOM 821 N N . GLU A 1 112 ? -0.341 -8.353 -9.666 1.00 98.06 112 GLU A N 1
ATOM 822 C CA . GLU A 1 112 ? -0.116 -8.200 -11.105 1.00 98.06 112 GLU A CA 1
ATOM 823 C C . GLU A 1 112 ? 1.279 -8.685 -11.505 1.00 98.06 112 GLU A C 1
ATOM 825 O O . GLU A 1 112 ? 2.255 -8.441 -10.800 1.00 98.06 112 GLU A O 1
ATOM 830 N N . GLU A 1 113 ? 1.385 -9.348 -12.657 1.00 97.75 113 GLU A N 1
ATOM 831 C CA . GLU A 1 113 ? 2.641 -9.890 -13.184 1.00 97.75 113 GLU A CA 1
ATOM 832 C C . GLU A 1 113 ? 3.323 -8.931 -14.159 1.00 97.75 113 GLU A C 1
ATOM 834 O O . GLU A 1 113 ? 2.701 -8.405 -15.088 1.00 97.75 113 GLU A O 1
ATOM 839 N N . CYS A 1 114 ? 4.629 -8.749 -13.981 1.00 96.94 114 CYS A N 1
ATOM 840 C CA . CYS A 1 114 ? 5.434 -7.921 -14.861 1.00 96.94 114 CYS A CA 1
ATOM 841 C C . CYS A 1 114 ? 5.668 -8.593 -16.213 1.00 96.94 114 CYS A C 1
ATOM 843 O O . CYS A 1 114 ? 6.066 -9.751 -16.301 1.00 96.94 114 CYS A O 1
ATOM 845 N N . ARG A 1 115 ? 5.431 -7.833 -17.287 1.00 97.19 115 ARG A N 1
ATOM 846 C CA . ARG A 1 115 ? 5.480 -8.326 -18.676 1.00 97.19 115 ARG A CA 1
ATOM 847 C C . ARG A 1 115 ? 6.672 -7.799 -19.471 1.00 97.19 115 ARG A C 1
ATOM 849 O O . ARG A 1 115 ? 6.702 -7.958 -20.689 1.00 97.19 115 ARG A O 1
ATOM 856 N N . CYS A 1 116 ? 7.621 -7.160 -18.795 1.00 97.19 116 CYS A N 1
ATOM 857 C CA . CYS A 1 116 ? 8.827 -6.626 -19.412 1.00 97.19 116 CYS A CA 1
ATOM 858 C C . CYS A 1 116 ? 9.650 -7.761 -20.025 1.00 97.19 116 CYS A C 1
ATOM 860 O O . CYS A 1 116 ? 9.824 -8.818 -19.416 1.00 97.19 116 CYS A O 1
ATOM 862 N N . ARG A 1 117 ? 10.145 -7.550 -21.242 1.00 96.44 117 ARG A N 1
ATOM 863 C CA . ARG A 1 117 ? 10.963 -8.515 -21.978 1.00 96.44 117 ARG A CA 1
ATOM 864 C C . ARG A 1 117 ? 12.421 -8.075 -22.016 1.00 96.44 117 ARG A C 1
ATOM 866 O O . ARG A 1 117 ? 12.790 -7.030 -21.486 1.00 96.44 117 ARG A O 1
ATOM 873 N N . ASN A 1 118 ? 13.265 -8.923 -22.603 1.00 95.81 118 ASN A N 1
ATOM 874 C CA . ASN A 1 118 ? 14.674 -8.630 -22.877 1.00 95.81 118 ASN A CA 1
ATOM 875 C C . ASN A 1 118 ? 15.485 -8.156 -21.654 1.00 95.81 118 ASN A C 1
ATOM 877 O O . ASN A 1 118 ? 16.375 -7.319 -21.764 1.00 95.81 118 ASN A O 1
ATOM 881 N N . GLY A 1 119 ? 15.181 -8.711 -20.475 1.00 92.75 119 GLY A N 1
ATOM 882 C CA . GLY A 1 119 ? 15.871 -8.368 -19.228 1.00 92.75 119 GLY A CA 1
ATOM 883 C C . GLY A 1 119 ? 15.456 -7.027 -18.618 1.00 92.75 119 GLY A C 1
ATOM 884 O O . GLY A 1 119 ? 16.148 -6.544 -17.726 1.00 92.75 119 GLY A O 1
ATOM 885 N N . GLY A 1 120 ? 14.353 -6.427 -19.080 1.00 93.94 120 GLY A N 1
ATOM 886 C CA . GLY A 1 120 ? 13.754 -5.262 -18.437 1.00 93.94 120 GLY A CA 1
ATOM 887 C C . GLY A 1 120 ? 13.190 -5.589 -17.051 1.00 93.94 120 GLY A C 1
ATOM 888 O O . GLY A 1 120 ? 12.695 -6.692 -16.811 1.00 93.94 120 GLY A O 1
ATOM 889 N N . SER A 1 121 ? 13.251 -4.619 -16.144 1.00 94.81 121 SER A N 1
ATOM 890 C CA . SER A 1 121 ? 12.604 -4.673 -14.829 1.00 94.81 121 SER A CA 1
ATOM 891 C C . SER A 1 121 ? 11.308 -3.866 -14.847 1.00 94.81 121 SER A C 1
ATOM 893 O O . SER A 1 121 ? 11.108 -3.039 -15.731 1.00 94.81 121 SER A O 1
ATOM 895 N N . CYS A 1 122 ? 10.411 -4.094 -13.892 1.00 96.50 122 CYS A N 1
ATOM 896 C CA . CYS A 1 122 ? 9.183 -3.314 -13.764 1.00 96.50 122 CYS A CA 1
ATOM 897 C C . CYS A 1 122 ? 9.171 -2.489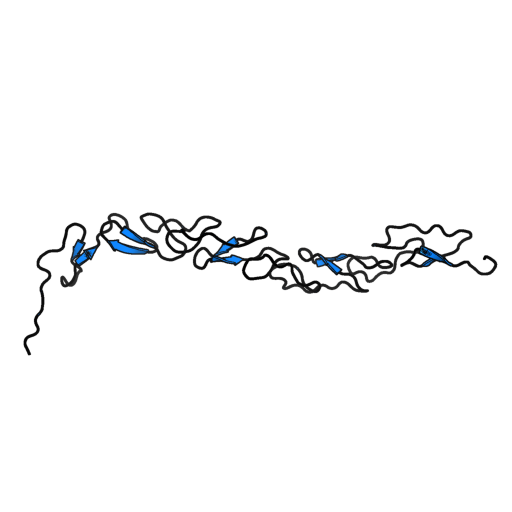 -12.479 1.00 96.50 122 CYS A C 1
ATOM 899 O O . CYS A 1 122 ? 9.711 -2.878 -11.441 1.00 96.50 122 CYS A O 1
ATOM 901 N N . HIS A 1 123 ? 8.492 -1.351 -12.530 1.00 97.88 123 HIS A N 1
ATOM 902 C CA . HIS A 1 123 ? 8.232 -0.535 -11.362 1.00 97.88 123 HIS A CA 1
ATOM 903 C C . HIS A 1 123 ? 7.176 -1.204 -10.468 1.00 97.88 123 HIS A C 1
ATOM 905 O O . HIS A 1 123 ? 6.032 -1.396 -10.879 1.00 97.88 123 HIS A O 1
ATOM 911 N N . HIS A 1 124 ? 7.529 -1.502 -9.218 1.00 97.56 124 HIS A N 1
ATOM 912 C CA . HIS A 1 124 ? 6.694 -2.268 -8.281 1.00 97.56 124 HIS A CA 1
ATOM 913 C C . HIS A 1 124 ? 5.288 -1.679 -8.025 1.00 97.56 124 HIS A C 1
ATOM 915 O O . HIS A 1 124 ? 4.366 -2.405 -7.661 1.00 97.56 124 HIS A O 1
ATOM 921 N N . ILE A 1 125 ? 5.072 -0.374 -8.232 1.00 98.12 125 ILE A N 1
ATOM 922 C CA . ILE A 1 125 ? 3.751 0.259 -8.045 1.00 98.12 125 ILE A CA 1
ATOM 923 C C . ILE A 1 125 ? 2.915 0.235 -9.331 1.00 98.12 125 ILE A C 1
ATOM 925 O O . ILE A 1 125 ? 1.716 -0.046 -9.282 1.00 98.12 125 ILE A O 1
ATOM 929 N N . SER A 1 126 ? 3.522 0.575 -10.471 1.00 97.88 126 SER A N 1
ATOM 930 C CA . SER A 1 126 ? 2.813 0.874 -11.728 1.00 97.88 126 SER A CA 1
ATOM 931 C C . SER A 1 126 ? 2.909 -0.237 -12.771 1.00 97.88 126 SER A C 1
ATOM 933 O O . SER A 1 126 ? 2.066 -0.284 -13.662 1.00 97.88 126 SER A O 1
ATOM 935 N N . GLY A 1 127 ? 3.911 -1.112 -12.668 1.00 97.25 127 GLY A N 1
ATOM 936 C CA . GLY A 1 127 ? 4.229 -2.135 -13.664 1.00 97.25 127 GLY A CA 1
ATOM 937 C C . GLY A 1 127 ? 4.961 -1.600 -14.893 1.00 97.25 127 GLY A C 1
ATOM 938 O O . GLY A 1 127 ? 5.212 -2.360 -15.822 1.00 97.25 127 GLY A O 1
ATOM 939 N N . GLU A 1 128 ? 5.297 -0.308 -14.912 1.00 97.38 128 GLU A N 1
ATOM 940 C CA . GLU A 1 128 ? 6.038 0.321 -16.006 1.00 97.38 128 GLU A CA 1
ATOM 941 C C . GLU A 1 128 ? 7.418 -0.316 -16.161 1.00 97.38 128 GLU A C 1
ATOM 943 O O . GLU A 1 128 ? 8.124 -0.511 -15.170 1.00 97.38 128 GLU A O 1
ATOM 948 N N . CYS A 1 129 ? 7.787 -0.648 -17.396 1.00 96.56 129 CYS A N 1
ATOM 949 C CA . CYS A 1 129 ? 9.049 -1.307 -17.678 1.00 96.56 129 CYS A CA 1
ATOM 950 C C . CYS A 1 129 ? 10.204 -0.311 -17.775 1.00 96.56 129 CYS A C 1
ATOM 952 O O . CYS A 1 129 ? 10.137 0.661 -18.521 1.00 96.56 129 CYS A O 1
ATOM 954 N N . HIS A 1 130 ? 11.291 -0.625 -17.083 1.00 95.44 130 HIS A N 1
ATOM 955 C CA . HIS A 1 130 ? 12.603 -0.043 -17.296 1.00 95.44 130 HIS A CA 1
ATOM 956 C C . HIS A 1 130 ? 13.432 -1.013 -18.138 1.00 95.44 130 HIS A C 1
ATOM 958 O O . HIS A 1 130 ? 13.743 -2.131 -17.710 1.00 95.44 130 HIS A O 1
ATOM 964 N N . CYS A 1 131 ? 13.768 -0.607 -19.358 1.00 95.94 131 CYS A N 1
ATOM 965 C CA . CYS A 1 131 ? 14.408 -1.491 -20.325 1.00 95.94 131 CYS A CA 1
ATOM 966 C C . CYS A 1 131 ? 15.903 -1.653 -20.078 1.00 95.94 131 CYS A C 1
ATOM 968 O O . CYS A 1 131 ? 16.568 -0.752 -19.581 1.00 95.94 131 CYS A O 1
ATOM 970 N N . ALA A 1 132 ? 16.438 -2.821 -20.435 1.00 95.38 132 ALA A N 1
ATOM 971 C CA . ALA A 1 132 ? 17.878 -3.024 -20.479 1.00 95.38 132 ALA A CA 1
ATOM 972 C C . ALA A 1 132 ? 18.498 -2.242 -21.660 1.00 95.38 132 ALA A C 1
ATOM 974 O O . ALA A 1 132 ? 17.812 -1.999 -22.660 1.00 95.38 132 ALA A O 1
ATOM 975 N N . PRO A 1 133 ? 19.798 -1.894 -21.603 1.00 97.12 133 PRO A N 1
ATOM 976 C CA . PRO A 1 133 ? 20.460 -1.179 -22.689 1.00 97.12 133 PRO A CA 1
ATOM 977 C C . PRO A 1 133 ? 20.328 -1.884 -24.045 1.00 97.12 133 PRO A C 1
ATOM 979 O O . PRO A 1 133 ? 20.630 -3.073 -24.176 1.00 97.12 133 PRO A O 1
ATOM 982 N N . GLY A 1 134 ? 19.927 -1.133 -25.070 1.00 97.06 134 GLY A N 1
ATOM 983 C CA . GLY A 1 134 ? 19.657 -1.672 -26.407 1.00 97.06 134 GLY A CA 1
ATOM 984 C C . GLY A 1 134 ? 18.191 -1.976 -26.707 1.00 97.06 134 GLY A C 1
ATOM 985 O O . GLY A 1 134 ? 17.891 -2.287 -27.860 1.00 97.06 134 GLY A O 1
ATOM 986 N N . TYR A 1 135 ? 17.296 -1.839 -25.724 1.00 97.62 135 TYR A N 1
ATOM 987 C CA . TYR A 1 135 ? 15.860 -2.063 -25.882 1.00 97.62 135 TYR A CA 1
ATOM 988 C C . TYR A 1 135 ? 15.025 -0.842 -25.480 1.00 97.62 135 TYR A C 1
ATOM 990 O O . TYR A 1 135 ? 15.437 -0.014 -24.665 1.00 97.62 135 TYR A O 1
ATOM 998 N N . THR A 1 136 ? 13.827 -0.738 -26.051 1.00 96.62 136 THR A N 1
ATOM 999 C CA . THR A 1 136 ? 12.860 0.336 -25.806 1.00 96.62 136 THR A CA 1
ATOM 1000 C C . THR A 1 136 ? 11.419 -0.156 -25.979 1.00 96.62 136 THR A C 1
ATOM 1002 O O . THR A 1 136 ? 11.159 -1.341 -26.202 1.00 96.62 136 THR A O 1
ATOM 1005 N N . GLY A 1 137 ? 10.468 0.765 -25.849 1.00 95.62 137 GLY A N 1
ATOM 1006 C CA . GLY A 1 137 ? 9.037 0.489 -25.886 1.00 95.62 137 GLY A CA 1
ATOM 1007 C C . GLY A 1 137 ? 8.468 0.116 -24.510 1.00 95.62 137 GLY A C 1
ATOM 1008 O O . GLY A 1 137 ? 9.210 -0.166 -23.571 1.00 95.62 137 GLY A O 1
ATOM 1009 N N . PRO A 1 138 ? 7.132 0.090 -24.369 1.00 96.19 138 PRO A N 1
ATOM 1010 C CA . PRO A 1 138 ? 6.463 -0.077 -23.075 1.00 96.19 138 PRO A CA 1
ATOM 1011 C C . PRO A 1 138 ? 6.690 -1.447 -22.419 1.00 96.19 138 PRO A C 1
ATOM 1013 O O . PRO A 1 138 ? 6.482 -1.581 -21.219 1.00 96.19 138 PRO A O 1
ATOM 1016 N N . LEU A 1 139 ? 7.091 -2.459 -23.197 1.00 96.88 139 LEU A N 1
ATOM 1017 C CA . LEU A 1 139 ? 7.407 -3.811 -22.720 1.00 96.88 139 LEU A CA 1
ATOM 1018 C C . LEU A 1 139 ? 8.861 -4.216 -22.993 1.00 96.88 139 LEU A C 1
ATOM 1020 O O . LEU A 1 139 ? 9.215 -5.370 -22.769 1.00 96.88 139 LEU A O 1
ATOM 1024 N N . CYS A 1 140 ? 9.705 -3.292 -23.462 1.00 97.06 140 CYS A N 1
ATOM 1025 C CA . CYS A 1 140 ? 11.094 -3.574 -23.840 1.00 97.06 140 CYS A CA 1
ATOM 1026 C C . CYS A 1 140 ? 11.238 -4.613 -24.961 1.00 97.06 140 CYS A C 1
ATOM 1028 O O . CYS A 1 140 ? 12.225 -5.343 -25.013 1.00 97.06 140 CYS A O 1
ATOM 1030 N N . ASP A 1 141 ? 10.237 -4.700 -25.837 1.00 97.31 141 ASP A N 1
ATOM 1031 C CA . ASP A 1 141 ? 10.198 -5.636 -26.964 1.00 97.31 141 ASP A CA 1
ATOM 1032 C C . ASP A 1 141 ? 10.953 -5.126 -28.194 1.00 97.31 141 ASP A C 1
ATOM 1034 O O . ASP A 1 141 ? 11.380 -5.925 -29.029 1.00 97.31 141 ASP A O 1
ATOM 1038 N N . ASP A 1 142 ? 11.142 -3.812 -28.291 1.00 96.81 142 ASP A N 1
ATOM 1039 C CA . ASP A 1 142 ? 11.746 -3.171 -29.449 1.00 96.81 142 ASP A CA 1
ATOM 1040 C C . ASP A 1 142 ? 13.244 -2.971 -29.218 1.00 96.81 142 ASP A C 1
ATOM 1042 O O . ASP A 1 142 ? 13.668 -2.595 -28.126 1.00 96.81 142 ASP A O 1
ATOM 1046 N N . LEU A 1 143 ? 14.062 -3.187 -30.249 1.00 96.25 143 LEU A N 1
ATOM 1047 C CA . LEU A 1 143 ? 15.459 -2.748 -30.236 1.00 96.25 143 LEU A CA 1
ATOM 1048 C C . LEU A 1 143 ? 15.534 -1.223 -30.332 1.00 96.25 143 LEU A C 1
ATOM 1050 O O . LEU A 1 143 ? 14.619 -0.576 -30.849 1.00 96.25 143 LEU A O 1
ATOM 1054 N N . CYS A 1 144 ? 16.654 -0.645 -29.895 1.00 96.69 144 CYS A N 1
ATOM 1055 C CA . CYS A 1 144 ? 16.901 0.770 -30.138 1.00 96.69 144 CYS A CA 1
ATOM 1056 C C . CYS A 1 144 ? 16.755 1.117 -31.624 1.00 96.69 144 CYS A C 1
ATOM 1058 O O . CYS A 1 144 ? 17.263 0.380 -32.476 1.00 96.69 144 CYS A O 1
ATOM 1060 N N . PRO A 1 145 ? 16.096 2.247 -31.943 1.00 95.75 145 PRO A N 1
ATOM 1061 C CA . PRO A 1 145 ? 16.027 2.722 -33.314 1.00 95.75 145 PRO A CA 1
ATOM 1062 C C . PRO A 1 145 ? 17.435 3.005 -33.841 1.00 95.75 145 PRO A C 1
ATOM 1064 O O . PRO A 1 145 ? 18.344 3.345 -33.076 1.00 95.75 145 PRO A O 1
ATOM 1067 N N . GLU A 1 146 ? 17.608 2.883 -35.157 1.00 93.31 146 GLU A N 1
ATOM 1068 C CA . GLU A 1 146 ? 18.895 3.137 -35.801 1.00 93.31 146 GLU A CA 1
ATOM 1069 C C . GLU A 1 146 ? 19.456 4.509 -35.410 1.00 93.31 146 GLU A C 1
ATOM 1071 O O . GLU A 1 146 ? 18.746 5.516 -35.378 1.00 93.31 146 GLU A O 1
ATOM 1076 N N . GLY A 1 147 ? 20.752 4.533 -35.097 1.00 93.94 147 GLY A N 1
ATOM 1077 C CA . GLY A 1 147 ? 21.434 5.735 -34.630 1.00 93.94 147 GLY A CA 1
ATOM 1078 C C . GLY A 1 147 ? 21.307 5.995 -33.130 1.00 93.94 147 GLY A C 1
ATOM 1079 O O . GLY A 1 147 ? 21.890 6.972 -32.669 1.00 93.94 147 GLY A O 1
ATOM 1080 N N . LYS A 1 148 ? 20.635 5.133 -32.354 1.00 96.44 148 LYS A N 1
ATOM 1081 C CA . LYS A 1 148 ? 20.567 5.241 -30.889 1.00 96.44 148 LYS A CA 1
ATOM 1082 C C . LYS A 1 148 ? 21.081 4.003 -30.172 1.00 96.44 148 LYS A C 1
ATOM 1084 O O . LYS A 1 148 ? 21.046 2.897 -30.704 1.00 96.44 148 LYS A O 1
ATOM 1089 N N . HIS A 1 149 ? 21.531 4.196 -28.938 1.00 96.38 149 HIS A N 1
ATOM 1090 C CA . HIS A 1 149 ? 22.023 3.122 -28.094 1.00 96.38 149 HIS A CA 1
ATOM 1091 C C . HIS A 1 149 ? 21.881 3.412 -26.593 1.00 96.38 149 HIS A C 1
ATOM 1093 O O . HIS A 1 149 ? 21.538 4.521 -26.165 1.00 96.38 149 HIS A O 1
ATOM 1099 N N . GLY A 1 150 ? 22.216 2.404 -25.789 1.00 94.75 150 GLY A N 1
ATOM 1100 C CA . GLY A 1 150 ? 22.313 2.504 -24.339 1.00 94.75 150 GLY A CA 1
ATOM 1101 C C . GLY A 1 150 ? 20.963 2.383 -23.639 1.00 94.75 150 GLY A C 1
ATOM 1102 O O . GLY A 1 150 ? 20.014 1.811 -24.176 1.00 94.75 150 GLY A O 1
ATOM 1103 N N . ASP A 1 151 ? 20.910 2.893 -22.413 1.00 93.25 151 ASP A N 1
ATOM 1104 C CA . ASP A 1 151 ? 19.739 2.807 -21.543 1.00 93.25 151 ASP A CA 1
ATOM 1105 C C . ASP A 1 151 ? 18.557 3.615 -22.096 1.00 93.25 151 ASP A C 1
ATOM 1107 O O . ASP A 1 151 ? 18.718 4.770 -22.511 1.00 93.25 151 ASP A O 1
ATOM 1111 N N . GLU A 1 152 ? 17.394 2.966 -22.180 1.00 89.19 152 GLU A N 1
ATOM 1112 C CA . GLU A 1 152 ? 16.177 3.463 -22.846 1.00 89.19 152 GLU A CA 1
ATOM 1113 C C . GLU A 1 152 ? 16.408 4.081 -24.247 1.00 89.19 152 GLU A C 1
ATOM 1115 O O . GLU A 1 152 ? 15.609 4.890 -24.724 1.00 89.19 152 GLU A O 1
ATOM 1120 N N . CYS A 1 153 ? 17.512 3.736 -24.922 1.00 94.56 153 CYS A N 1
ATOM 1121 C CA . CYS A 1 153 ? 17.916 4.302 -26.213 1.00 94.56 153 CYS A CA 1
ATOM 1122 C C . CYS A 1 153 ? 18.030 5.836 -26.222 1.00 94.56 153 CYS A C 1
ATOM 1124 O O . CYS A 1 153 ? 17.792 6.486 -27.243 1.00 94.56 153 CYS A O 1
ATOM 1126 N N . LYS A 1 154 ? 18.391 6.437 -25.082 1.00 94.88 154 LYS A N 1
ATOM 1127 C CA . LYS A 1 154 ? 18.526 7.897 -24.938 1.00 94.88 154 LYS A CA 1
ATOM 1128 C C . LYS A 1 154 ? 19.822 8.462 -25.531 1.00 94.88 154 LYS A C 1
ATOM 1130 O O . LYS A 1 154 ? 19.939 9.681 -25.654 1.00 94.88 154 LYS A O 1
ATOM 1135 N N . THR A 1 155 ? 20.790 7.616 -25.894 1.00 96.44 155 THR A N 1
ATOM 1136 C CA . THR A 1 155 ? 22.099 8.062 -26.399 1.00 96.44 155 THR A CA 1
ATOM 1137 C C . THR A 1 155 ? 22.156 7.993 -27.919 1.00 96.44 155 THR A C 1
ATOM 1139 O O . THR A 1 155 ? 21.861 6.956 -28.498 1.00 96.44 155 THR A O 1
ATOM 1142 N N . GLU A 1 156 ? 22.572 9.083 -28.563 1.00 96.56 156 GLU A N 1
ATOM 1143 C CA . GLU A 1 156 ? 22.791 9.137 -30.013 1.00 96.56 156 GLU A CA 1
ATOM 1144 C C . GLU A 1 156 ? 24.175 8.585 -30.384 1.00 96.56 156 GLU A C 1
ATOM 1146 O O . GLU A 1 156 ? 25.190 8.904 -29.753 1.00 96.56 156 GLU A O 1
ATOM 1151 N N . CYS A 1 157 ? 24.230 7.804 -31.455 1.00 95.31 157 CYS A N 1
ATOM 1152 C CA . CYS A 1 157 ? 25.456 7.245 -31.997 1.00 95.31 157 CYS A CA 1
ATOM 1153 C C . CYS A 1 157 ? 26.287 8.305 -32.724 1.00 95.31 157 CYS A C 1
ATOM 1155 O O . CYS A 1 157 ? 25.770 9.218 -33.363 1.00 95.31 157 CYS A O 1
ATOM 1157 N N . ARG A 1 158 ? 27.614 8.167 -32.646 1.00 94.56 158 ARG A N 1
ATOM 1158 C CA . ARG A 1 158 ? 28.579 9.131 -33.211 1.00 94.56 158 ARG A CA 1
ATOM 1159 C C . ARG A 1 158 ? 29.402 8.559 -34.365 1.00 94.56 158 ARG A C 1
ATOM 1161 O O . ARG A 1 158 ? 30.511 9.019 -34.627 1.00 94.56 158 ARG A O 1
ATOM 1168 N N . CYS A 1 159 ? 28.871 7.541 -35.034 1.00 92.00 159 CYS A N 1
ATOM 1169 C CA . CYS A 1 159 ? 29.542 6.879 -36.144 1.00 92.00 159 CYS A CA 1
ATOM 1170 C C . CYS A 1 159 ? 29.625 7.802 -37.364 1.00 92.00 159 CYS A C 1
ATOM 1172 O O . CYS A 1 159 ? 28.711 8.577 -37.640 1.00 92.00 159 CYS A O 1
ATOM 1174 N N . GLN A 1 160 ? 30.738 7.730 -38.091 1.00 90.94 160 GLN A N 1
ATOM 1175 C CA . GLN A 1 160 ? 30.980 8.528 -39.295 1.00 90.94 160 GLN A CA 1
ATOM 1176 C C . GLN A 1 160 ? 30.811 7.675 -40.557 1.00 90.94 160 GLN A C 1
ATOM 1178 O O . GLN A 1 160 ? 30.711 6.452 -40.481 1.00 90.94 160 GLN A O 1
ATOM 1183 N N . ASN A 1 161 ? 30.781 8.324 -41.726 1.00 88.88 161 ASN A N 1
ATOM 1184 C CA . ASN A 1 161 ? 30.776 7.672 -43.046 1.00 88.88 161 ASN A CA 1
ATOM 1185 C C . ASN A 1 161 ? 29.645 6.643 -43.258 1.00 88.88 161 ASN A C 1
ATOM 1187 O O . ASN A 1 161 ? 29.808 5.673 -43.993 1.00 88.88 161 ASN A O 1
ATOM 1191 N N . GLY A 1 162 ? 28.490 6.849 -42.615 1.00 85.25 162 GLY A N 1
ATOM 1192 C CA . GLY A 1 162 ? 27.349 5.932 -42.714 1.00 85.25 162 GLY A CA 1
ATOM 1193 C C . GLY A 1 162 ? 27.538 4.606 -41.970 1.00 85.25 162 GLY A C 1
ATOM 1194 O O . GLY A 1 162 ? 26.835 3.646 -42.272 1.00 85.25 162 GLY A O 1
ATOM 1195 N N . GLY A 1 163 ? 28.485 4.530 -41.028 1.00 90.12 163 GLY A N 1
ATOM 1196 C CA . GLY A 1 163 ? 28.593 3.402 -40.104 1.00 90.12 163 GLY A CA 1
ATOM 1197 C C . GLY A 1 163 ? 27.378 3.304 -39.178 1.00 90.12 163 GLY A C 1
ATOM 1198 O O . GLY A 1 163 ? 26.763 4.315 -38.834 1.00 90.12 163 GLY A O 1
ATOM 1199 N N . TYR A 1 164 ? 27.051 2.086 -38.756 1.00 91.75 164 TYR A N 1
ATOM 1200 C CA . TYR A 1 164 ? 25.986 1.813 -37.788 1.00 91.75 164 TYR A CA 1
ATOM 1201 C C . TYR A 1 164 ? 26.589 1.491 -36.420 1.00 91.75 164 TYR A C 1
ATOM 1203 O O . TYR A 1 164 ? 27.768 1.159 -36.318 1.00 91.75 164 TYR A O 1
ATOM 1211 N N . CYS A 1 165 ? 25.798 1.601 -35.357 1.00 94.94 165 CYS A N 1
ATOM 1212 C CA . CYS A 1 165 ? 26.256 1.355 -33.993 1.00 94.94 165 CYS A CA 1
ATOM 1213 C C . CYS A 1 165 ? 25.568 0.148 -33.356 1.00 94.94 165 CYS A C 1
ATOM 1215 O O . CYS A 1 165 ? 24.420 -0.169 -33.665 1.00 94.94 165 CYS A O 1
ATOM 1217 N N . SER A 1 166 ? 26.261 -0.488 -32.415 1.00 96.62 166 SER A N 1
ATOM 1218 C CA . SER A 1 166 ? 25.660 -1.428 -31.472 1.00 96.62 166 SER A CA 1
ATOM 1219 C C . SER A 1 166 ? 24.561 -0.726 -30.661 1.00 96.62 166 SER A C 1
ATOM 1221 O O . SER A 1 166 ? 24.857 0.285 -30.019 1.00 96.62 166 SER A O 1
ATOM 1223 N N . PRO A 1 167 ? 23.329 -1.264 -30.599 1.00 95.44 167 PRO A N 1
ATOM 1224 C CA . PRO A 1 167 ? 22.247 -0.663 -29.818 1.00 95.44 167 PRO A CA 1
ATOM 1225 C C . PRO A 1 167 ? 22.520 -0.728 -28.308 1.00 95.44 167 PRO A C 1
ATOM 1227 O O . PRO A 1 167 ? 22.040 0.104 -27.544 1.00 95.44 167 PRO A O 1
ATOM 1230 N N . THR A 1 168 ? 23.334 -1.675 -27.845 1.00 95.81 168 THR A N 1
ATOM 1231 C CA . THR A 1 168 ? 23.669 -1.803 -26.420 1.00 95.81 168 THR A CA 1
ATOM 1232 C C . THR A 1 168 ? 24.824 -0.882 -26.030 1.00 95.81 168 THR A C 1
ATOM 1234 O O . THR A 1 168 ? 24.732 -0.164 -25.036 1.00 95.81 168 THR A O 1
ATOM 1237 N N . THR A 1 169 ? 25.915 -0.881 -26.803 1.00 95.56 169 THR A N 1
ATOM 1238 C CA . THR A 1 169 ? 27.184 -0.239 -26.406 1.00 95.56 169 THR A CA 1
ATOM 1239 C C . THR A 1 169 ? 27.481 1.069 -27.134 1.00 95.56 169 THR A C 1
ATOM 1241 O O . THR A 1 169 ? 28.281 1.858 -26.641 1.00 95.56 169 THR A O 1
ATOM 1244 N N . GLY A 1 170 ? 26.860 1.317 -28.290 1.00 94.81 170 GLY A N 1
ATOM 1245 C CA . GLY A 1 170 ? 27.178 2.454 -29.161 1.00 94.81 170 GLY A CA 1
ATOM 1246 C C . GLY A 1 170 ? 28.450 2.281 -29.990 1.00 94.81 170 GLY A C 1
ATOM 1247 O O . GLY A 1 170 ? 28.834 3.199 -30.711 1.00 94.81 170 GLY A O 1
ATOM 1248 N N . GLU A 1 171 ? 29.106 1.120 -29.903 1.00 95.75 171 GLU A N 1
ATOM 1249 C CA . GLU A 1 171 ? 30.283 0.784 -30.705 1.00 95.75 171 GLU A CA 1
ATOM 1250 C C . GLU A 1 171 ? 29.959 0.847 -32.199 1.00 95.75 171 GLU A C 1
ATOM 1252 O O . GLU A 1 171 ? 28.949 0.294 -32.633 1.00 95.75 171 GLU A O 1
ATOM 1257 N N . CYS A 1 172 ? 30.805 1.527 -32.972 1.00 94.62 172 CYS A N 1
ATOM 1258 C CA . CYS A 1 172 ? 30.589 1.752 -34.395 1.00 94.62 172 CYS A CA 1
ATOM 1259 C C . CYS A 1 172 ? 31.167 0.627 -35.251 1.00 94.62 172 CYS A C 1
ATOM 1261 O O . CYS A 1 172 ? 32.321 0.238 -35.088 1.00 94.62 172 CYS A O 1
ATOM 1263 N N . PHE A 1 173 ? 30.387 0.195 -36.235 1.00 92.38 173 PHE A N 1
ATOM 1264 C CA . PHE A 1 173 ? 30.777 -0.759 -37.259 1.00 92.38 173 PHE A CA 1
ATOM 1265 C C . PHE A 1 173 ? 30.809 -0.064 -38.621 1.00 9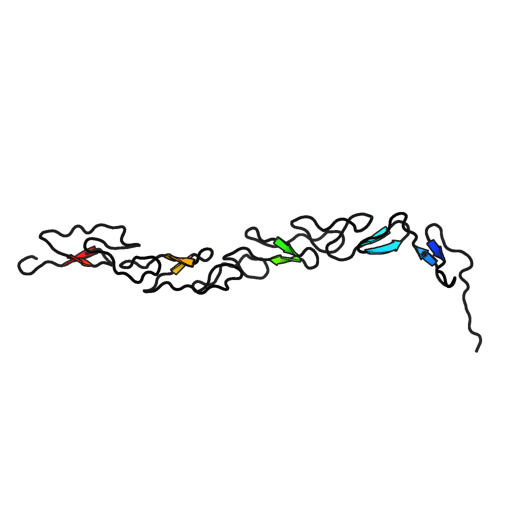2.38 173 PHE A C 1
ATOM 1267 O O . PHE A 1 173 ? 29.836 0.565 -39.053 1.00 92.38 173 PHE A O 1
ATOM 1274 N N . CYS A 1 174 ? 31.956 -0.163 -39.289 1.00 89.25 174 CYS A N 1
ATOM 1275 C CA . CYS A 1 174 ? 32.191 0.464 -40.581 1.00 89.25 174 CYS A CA 1
ATOM 1276 C C . CYS A 1 174 ? 31.518 -0.314 -41.718 1.00 89.25 174 CYS A C 1
ATOM 1278 O O . CYS A 1 174 ? 31.446 -1.545 -41.714 1.00 89.25 174 CYS A O 1
ATOM 1280 N N . THR A 1 175 ? 31.063 0.415 -42.734 1.00 85.69 175 THR A N 1
ATOM 1281 C CA . THR A 1 175 ? 30.638 -0.170 -44.007 1.00 85.69 175 THR A CA 1
ATOM 1282 C C . THR A 1 175 ? 31.862 -0.609 -44.828 1.00 85.69 175 THR A C 1
ATOM 1284 O O . THR A 1 175 ? 32.976 -0.132 -44.586 1.00 85.69 175 THR A O 1
ATOM 1287 N N . PRO A 1 176 ? 31.703 -1.525 -45.806 1.00 84.75 176 PRO A N 1
ATOM 1288 C CA . PRO A 1 176 ? 32.818 -1.993 -46.626 1.00 84.75 176 PRO A CA 1
ATOM 1289 C C . PRO A 1 176 ? 33.608 -0.838 -47.260 1.00 84.75 176 PRO A C 1
ATOM 1291 O O . PRO A 1 176 ? 33.028 0.045 -47.889 1.00 84.75 176 PRO A O 1
ATOM 1294 N N . GLY A 1 177 ? 34.937 -0.866 -47.117 1.00 78.75 177 GLY A N 1
ATOM 1295 C CA . GLY A 1 177 ? 35.838 0.173 -47.636 1.00 78.75 177 GLY A CA 1
ATOM 1296 C C . GLY A 1 177 ? 36.285 1.224 -46.613 1.00 78.75 177 GLY A C 1
ATOM 1297 O O . GLY A 1 177 ? 37.083 2.086 -46.971 1.00 78.75 177 GLY A O 1
ATOM 1298 N N . TRP A 1 178 ? 35.837 1.128 -45.357 1.00 68.50 178 TRP A N 1
ATOM 1299 C CA . TRP A 1 178 ? 36.226 2.016 -44.257 1.00 68.50 178 TRP A CA 1
ATOM 1300 C C . TRP A 1 178 ? 36.753 1.204 -43.060 1.00 68.50 178 TRP A C 1
ATOM 1302 O O . TRP A 1 178 ? 36.216 0.136 -42.763 1.00 68.50 178 TRP A O 1
ATOM 1312 N N . MET A 1 179 ? 37.806 1.698 -42.395 1.00 58.78 179 MET A N 1
ATOM 1313 C CA . MET A 1 179 ? 38.386 1.143 -41.159 1.00 58.78 179 MET A CA 1
ATOM 1314 C C . MET A 1 179 ? 38.498 2.237 -40.107 1.00 58.78 179 MET A C 1
ATOM 1316 O O . MET A 1 179 ? 38.917 3.354 -40.484 1.00 58.78 179 MET A O 1
#

Secondary structure (DSSP, 8-state):
----------PPTTEEE-TTSS-EEE--SS--TTEEEEETTEEEEPTTEESTTS-EEPPTTEESGGG-EEP---TT-EE-TTT--EEPPTTEESTTS-EEPPTTEESGGG-EEP---TT-EE-TTT--EEPPTTEESTTS-EEPPTTEESGGG-EEP---TT-EE-TTT--EEPPTT--

InterPro domains:
  IPR000742 EGF-like domain [PS00022] (43-54)
  IPR000742 EGF-like domain [PS00022] (86-97)
  IPR000742 EGF-like domain [PS00022] (129-140)
  IPR000742 EGF-like domain [PS50026] (68-98)
  IPR000742 EGF-like domain [PS50026] (111-141)
  IPR000742 EGF-like domain [SM00181] (27-55)
  IPR000742 EGF-like domain [SM00181] (66-98)
  IPR000742 EGF-like domain [SM00181] (109-141)
  IPR002049 Laminin-type EGF domain [SM00180] (71-110)
  IPR002049 Laminin-type EGF domain [SM00180] (114-153)
  IPR011489 EMI domain [PS51041] (1-26)
  IPR013032 EGF-like, conserved site [PF12661] (73-92)
  IPR013032 EGF-like, conserved site [PF12661] (116-135)
  IPR042635 MEGF10/SREC1/2-like [PTHR24043] (17-179)
  IPR057138 Platelet endothelial aggregation receptor 1-like, EGF domain [PF23301] (21-68)